Protein AF-A0A3Q4HU74-F1 (afdb_monomer_lite)

pLDDT: mean 74.74, std 16.85, range [32.56, 94.31]

Sequence (119 aa):
MSLDALGALCDTLPKDAPKPEPPKVRPQDIVSEGKVKSEKGVRVGEREDTLPPDYRFKEEDLKKLPPPKPEPKMDADDALDILSGDFSTASTAPAVQAPVCSSAAPVQVSSVLISDTTV

Radius of gyration: 38.35 Å; chains: 1; bounding box: 92×64×66 Å

Structure (mmCIF, N/CA/C/O backbone):
data_AF-A0A3Q4HU74-F1
#
_entry.id   AF-A0A3Q4HU74-F1
#
loop_
_atom_site.group_PDB
_atom_site.id
_atom_site.type_symbol
_atom_site.label_atom_id
_atom_site.label_alt_id
_atom_site.label_comp_id
_atom_site.label_asym_id
_atom_site.label_entity_id
_atom_site.label_seq_id
_atom_site.pdbx_PDB_ins_code
_atom_site.Cartn_x
_atom_site.Cartn_y
_atom_site.Cartn_z
_atom_site.occupancy
_atom_site.B_iso_or_equiv
_atom_site.auth_seq_id
_atom_site.auth_comp_id
_atom_site.auth_asym_id
_atom_site.auth_atom_id
_atom_site.pdbx_PDB_model_num
ATOM 1 N N . MET A 1 1 ? 59.828 -7.359 -13.124 1.00 57.97 1 MET A N 1
ATOM 2 C CA . MET A 1 1 ? 58.943 -7.535 -14.294 1.00 57.97 1 MET A CA 1
ATOM 3 C C . MET A 1 1 ? 59.261 -6.422 -15.278 1.00 57.97 1 MET A C 1
ATOM 5 O O . MET A 1 1 ? 59.154 -5.265 -14.892 1.00 57.97 1 MET A O 1
ATOM 9 N N . SER A 1 2 ? 59.772 -6.741 -16.467 1.00 69.62 2 SER A N 1
ATOM 10 C CA . SER A 1 2 ? 60.170 -5.744 -17.470 1.00 69.62 2 SER A CA 1
ATOM 11 C C . SER A 1 2 ? 58.938 -5.195 -18.198 1.00 69.62 2 SER A C 1
ATOM 13 O O . SER A 1 2 ? 58.164 -5.957 -18.768 1.00 69.62 2 SER A O 1
ATOM 15 N N . LEU A 1 3 ? 58.753 -3.871 -18.182 1.00 78.75 3 LEU A N 1
ATOM 16 C CA . LEU A 1 3 ? 57.650 -3.189 -18.884 1.00 78.75 3 LEU A CA 1
ATOM 17 C C . LEU A 1 3 ? 57.767 -3.296 -20.415 1.00 78.75 3 LEU A C 1
ATOM 19 O O . LEU A 1 3 ? 56.770 -3.203 -21.121 1.00 78.75 3 LEU A O 1
ATOM 23 N N . ASP A 1 4 ? 58.977 -3.556 -20.904 1.00 82.94 4 ASP A N 1
ATOM 24 C CA . ASP A 1 4 ? 59.301 -3.740 -22.320 1.00 82.94 4 ASP A CA 1
ATOM 25 C C . ASP A 1 4 ? 58.601 -4.965 -22.939 1.00 82.94 4 ASP A C 1
ATOM 27 O O . ASP A 1 4 ? 58.059 -4.903 -24.038 1.00 82.94 4 ASP A O 1
ATOM 31 N N . ALA A 1 5 ? 58.483 -6.060 -22.177 1.00 89.00 5 ALA A N 1
ATOM 32 C CA . ALA A 1 5 ? 57.759 -7.252 -22.621 1.00 89.00 5 ALA A CA 1
ATOM 33 C C . ALA A 1 5 ? 56.254 -6.985 -22.808 1.00 89.00 5 ALA A C 1
ATOM 35 O O . ALA A 1 5 ? 55.611 -7.600 -23.657 1.00 89.00 5 ALA A O 1
ATOM 36 N N . LEU A 1 6 ? 55.694 -6.054 -22.027 1.00 90.38 6 LEU A N 1
ATOM 37 C CA . LEU A 1 6 ? 54.295 -5.649 -22.142 1.00 90.38 6 LEU A CA 1
ATOM 38 C C . LEU A 1 6 ? 54.076 -4.749 -23.370 1.00 90.38 6 LEU A C 1
ATOM 40 O O . LEU A 1 6 ? 53.060 -4.881 -24.047 1.00 90.38 6 LEU A O 1
ATOM 44 N N . GLY A 1 7 ? 55.051 -3.888 -23.687 1.00 89.69 7 GLY A N 1
ATOM 45 C CA . GLY A 1 7 ? 55.058 -3.065 -24.901 1.00 89.69 7 GLY A CA 1
ATOM 46 C C . GLY A 1 7 ? 55.089 -3.906 -26.177 1.00 89.69 7 GLY A C 1
ATOM 47 O O . GLY A 1 7 ? 54.228 -3.739 -27.037 1.00 89.69 7 GLY A O 1
ATOM 48 N N . ALA A 1 8 ? 55.987 -4.895 -26.238 1.00 90.75 8 ALA A N 1
ATOM 49 C CA . ALA A 1 8 ? 56.072 -5.823 -27.366 1.00 90.75 8 ALA A CA 1
ATOM 50 C C . ALA A 1 8 ? 54.760 -6.593 -27.607 1.00 90.75 8 ALA A C 1
ATOM 52 O O . ALA A 1 8 ? 54.407 -6.865 -28.751 1.00 90.75 8 ALA A O 1
ATOM 53 N N . LEU A 1 9 ? 54.009 -6.917 -26.546 1.00 90.88 9 LEU A N 1
ATOM 54 C CA . LEU A 1 9 ? 52.688 -7.536 -26.675 1.00 90.88 9 LEU A CA 1
ATOM 55 C C . LEU A 1 9 ? 51.639 -6.543 -27.199 1.00 90.88 9 LEU A C 1
ATOM 57 O O . LEU A 1 9 ? 50.858 -6.903 -28.079 1.00 90.88 9 LEU A O 1
ATOM 61 N N . CYS A 1 10 ? 51.635 -5.296 -26.719 1.00 89.62 10 CYS A N 1
ATOM 62 C CA . CYS A 1 10 ? 50.744 -4.252 -27.237 1.00 89.62 10 CYS A CA 1
ATOM 63 C C . CYS A 1 10 ? 50.941 -4.005 -28.739 1.00 89.62 10 CYS A C 1
ATOM 65 O O . CYS A 1 10 ? 49.954 -3.867 -29.458 1.00 89.62 10 CYS A O 1
ATOM 67 N N . ASP A 1 11 ? 52.181 -4.021 -29.228 1.00 87.88 11 ASP A N 1
ATOM 68 C CA . ASP A 1 11 ? 52.490 -3.792 -30.647 1.00 87.88 11 ASP A CA 1
ATOM 69 C C . ASP A 1 11 ? 52.046 -4.945 -31.568 1.00 87.88 11 ASP A C 1
ATOM 71 O O . ASP A 1 11 ? 51.909 -4.755 -32.779 1.00 87.88 11 ASP A O 1
ATOM 75 N N . THR A 1 12 ? 51.785 -6.136 -31.011 1.00 90.62 12 THR A N 1
ATOM 76 C CA . THR A 1 12 ? 51.184 -7.262 -31.755 1.00 90.62 12 THR A CA 1
ATOM 77 C C . THR A 1 12 ? 49.665 -7.161 -31.891 1.00 90.62 12 THR A C 1
ATOM 79 O O . THR A 1 12 ? 49.073 -7.907 -32.676 1.00 90.62 12 THR A O 1
ATOM 82 N N . LEU A 1 13 ? 49.017 -6.248 -31.159 1.00 89.56 13 LEU A N 1
ATOM 83 C CA . LEU A 1 13 ? 47.588 -6.007 -31.312 1.00 89.56 13 LEU A CA 1
ATOM 84 C C . LEU A 1 13 ? 47.320 -5.231 -32.614 1.00 89.56 13 LEU A C 1
ATOM 86 O O . LEU A 1 13 ? 48.100 -4.355 -32.996 1.00 89.56 13 LEU A O 1
ATOM 90 N N . PRO A 1 14 ? 46.205 -5.510 -33.312 1.00 83.06 14 PRO A N 1
ATOM 91 C CA . PRO A 1 14 ? 45.782 -4.694 -34.441 1.00 83.06 14 PRO A CA 1
ATOM 92 C C . PRO A 1 14 ? 45.668 -3.226 -34.020 1.00 83.06 14 PRO A C 1
ATOM 94 O O . PRO A 1 14 ? 45.088 -2.923 -32.977 1.00 83.06 14 PRO A O 1
ATOM 97 N N . LYS A 1 15 ? 46.193 -2.312 -34.846 1.00 79.69 15 LYS A N 1
ATOM 98 C CA . LYS A 1 15 ? 45.972 -0.873 -34.654 1.00 79.69 15 LYS A CA 1
ATOM 99 C C . LYS A 1 15 ? 44.474 -0.621 -34.590 1.00 79.69 15 LYS A C 1
ATOM 101 O O . LYS A 1 15 ? 43.745 -1.129 -35.443 1.00 79.69 15 LYS A O 1
ATOM 106 N N . ASP A 1 16 ? 44.048 0.161 -33.602 1.00 74.44 16 ASP A N 1
ATOM 107 C CA . ASP A 1 16 ? 42.655 0.572 -33.462 1.00 74.44 16 ASP A CA 1
ATOM 108 C C . ASP A 1 16 ? 42.262 1.350 -34.722 1.00 74.44 16 ASP A C 1
ATOM 110 O O . ASP A 1 16 ? 42.640 2.507 -34.925 1.00 74.44 16 ASP A O 1
ATOM 114 N N . ALA A 1 17 ? 41.614 0.655 -35.656 1.00 75.12 17 ALA A N 1
ATOM 115 C CA . ALA A 1 17 ? 41.075 1.279 -36.844 1.00 75.12 17 ALA A CA 1
ATOM 116 C C . ALA A 1 17 ? 39.944 2.200 -36.380 1.00 75.12 17 ALA A C 1
ATOM 118 O O . ALA A 1 17 ? 39.173 1.795 -35.506 1.00 75.12 17 ALA A O 1
ATOM 119 N N . PRO A 1 18 ? 39.808 3.413 -36.945 1.00 73.31 18 PRO A N 1
ATOM 120 C CA . PRO A 1 18 ? 38.728 4.310 -36.570 1.00 73.31 18 PRO A CA 1
ATOM 121 C C . PRO A 1 18 ? 37.410 3.556 -36.709 1.00 73.31 18 PRO A C 1
ATOM 123 O O . PRO A 1 18 ? 37.029 3.130 -37.804 1.00 73.31 18 PRO A O 1
ATOM 126 N N . LYS A 1 19 ? 36.765 3.322 -35.563 1.00 70.44 19 LYS A N 1
ATOM 127 C CA . LYS A 1 19 ? 35.510 2.587 -35.492 1.00 70.44 19 LYS A CA 1
ATOM 128 C C . LYS A 1 19 ? 34.539 3.264 -36.462 1.00 70.44 19 LYS A C 1
ATOM 130 O O . LYS A 1 19 ? 34.421 4.490 -36.387 1.00 70.44 19 LYS A O 1
ATOM 135 N N . PRO A 1 20 ? 33.889 2.518 -37.380 1.00 74.44 20 PRO A N 1
ATOM 136 C CA . PRO A 1 20 ? 32.916 3.100 -38.292 1.00 74.44 20 PRO A CA 1
ATOM 137 C C . PRO A 1 20 ? 31.962 3.970 -37.485 1.00 74.44 20 PRO A C 1
ATOM 139 O O . PRO A 1 20 ? 31.477 3.508 -36.445 1.00 74.44 20 PRO A O 1
ATOM 142 N N . GLU A 1 21 ? 31.766 5.225 -37.911 1.00 71.69 21 GLU A N 1
ATOM 143 C CA . GLU A 1 21 ? 30.857 6.127 -37.207 1.00 71.69 21 GLU A CA 1
ATOM 144 C C . GLU A 1 21 ? 29.550 5.366 -36.967 1.00 71.69 21 GLU A C 1
ATOM 146 O O . GLU A 1 21 ? 29.005 4.794 -37.922 1.00 71.69 21 GLU A O 1
ATOM 151 N N . PRO A 1 22 ? 29.069 5.296 -35.712 1.00 72.31 22 PRO A N 1
ATOM 152 C CA . PRO A 1 22 ? 27.811 4.634 -35.438 1.00 72.31 22 PRO A CA 1
ATOM 153 C C . PRO A 1 22 ? 26.759 5.234 -36.378 1.00 72.31 22 PRO A C 1
ATOM 155 O O . PRO A 1 22 ? 26.730 6.462 -36.541 1.00 72.31 22 PRO A O 1
ATOM 158 N N . PRO A 1 23 ? 25.937 4.399 -37.041 1.00 73.44 23 PRO A N 1
ATOM 159 C CA . PRO A 1 23 ? 24.917 4.890 -37.951 1.00 73.44 23 PRO A CA 1
ATOM 160 C C . PRO A 1 23 ? 24.128 6.000 -37.265 1.00 73.44 23 PRO A C 1
ATOM 162 O O . PRO A 1 23 ? 23.693 5.823 -36.124 1.00 73.44 23 PRO A O 1
ATOM 165 N N . LYS A 1 24 ? 23.978 7.156 -37.929 1.00 74.75 24 LYS A N 1
ATOM 166 C CA . LYS A 1 24 ? 23.165 8.250 -37.386 1.00 74.75 24 LYS A CA 1
ATOM 167 C C . LYS A 1 24 ? 21.785 7.671 -37.075 1.00 74.75 24 LYS A C 1
ATOM 169 O O . LYS A 1 24 ? 21.076 7.248 -37.988 1.00 74.75 24 LYS A O 1
ATOM 174 N N . VAL A 1 25 ? 21.437 7.633 -35.787 1.00 70.19 25 VAL A N 1
ATOM 175 C CA . VAL A 1 25 ? 20.127 7.174 -35.324 1.00 70.19 25 VAL A CA 1
ATOM 176 C C . VAL A 1 25 ? 19.093 8.035 -36.032 1.00 70.19 25 VAL A C 1
ATOM 178 O O . VAL A 1 25 ? 19.153 9.267 -35.963 1.00 70.19 25 VAL A O 1
ATOM 181 N N . ARG A 1 26 ? 18.187 7.412 -36.786 1.00 75.19 26 ARG A N 1
ATOM 182 C CA . ARG A 1 26 ? 17.166 8.181 -37.491 1.00 75.19 26 ARG A CA 1
ATOM 183 C C . ARG A 1 26 ? 16.238 8.754 -36.422 1.00 75.19 26 ARG A C 1
ATOM 185 O O . ARG A 1 26 ? 15.817 8.003 -35.546 1.00 75.19 26 ARG A O 1
ATOM 192 N N . PRO A 1 27 ? 15.838 10.033 -36.504 1.00 67.62 27 PRO A N 1
ATOM 193 C CA . PRO A 1 27 ? 14.879 10.610 -35.557 1.00 67.62 27 PRO A CA 1
ATOM 194 C C . PRO A 1 27 ? 13.552 9.833 -35.466 1.00 67.62 27 PRO A C 1
ATOM 196 O O . PRO A 1 27 ? 12.832 9.948 -34.487 1.00 67.62 27 PRO A O 1
ATOM 199 N N . GLN A 1 28 ? 13.255 9.027 -36.488 1.00 66.31 28 GLN A N 1
ATOM 200 C CA . GLN A 1 28 ? 12.114 8.115 -36.591 1.00 66.31 28 GLN A CA 1
ATOM 201 C C . GLN A 1 28 ? 12.162 6.963 -35.574 1.00 66.31 28 GLN A C 1
ATOM 203 O O . GLN A 1 28 ? 11.118 6.493 -35.136 1.00 66.31 28 GLN A O 1
ATOM 208 N N . ASP A 1 29 ? 13.368 6.506 -35.226 1.00 68.94 29 ASP A N 1
ATOM 209 C CA . ASP A 1 29 ? 13.603 5.366 -34.332 1.00 68.94 29 ASP A CA 1
ATOM 210 C C . ASP A 1 29 ? 13.644 5.814 -32.853 1.00 68.94 29 ASP A C 1
ATOM 212 O O . ASP A 1 29 ? 13.716 4.991 -31.943 1.00 68.94 29 ASP A O 1
ATOM 216 N N . ILE A 1 30 ? 13.578 7.129 -32.601 1.00 72.31 30 ILE A N 1
ATOM 217 C CA . ILE A 1 30 ? 13.546 7.729 -31.265 1.00 72.31 30 ILE A CA 1
ATOM 218 C C . ILE A 1 30 ? 12.081 7.880 -30.843 1.00 72.31 30 ILE A C 1
ATOM 220 O O . ILE A 1 30 ? 11.431 8.896 -31.101 1.00 72.31 30 ILE A O 1
ATOM 224 N N . VAL A 1 31 ? 11.545 6.855 -30.182 1.00 73.81 31 VAL A N 1
ATOM 225 C CA . VAL A 1 31 ? 10.219 6.920 -29.559 1.00 73.81 31 VAL A CA 1
ATOM 226 C C . VAL A 1 31 ? 10.347 7.659 -28.229 1.00 73.81 31 VAL A C 1
ATOM 228 O O . VAL A 1 31 ? 11.064 7.230 -27.329 1.00 73.81 31 VAL A O 1
ATOM 231 N N . SER A 1 32 ? 9.666 8.798 -28.097 1.00 70.44 32 SER A N 1
ATOM 232 C CA . SER A 1 32 ? 9.593 9.516 -26.822 1.00 70.44 32 SER A CA 1
ATOM 233 C C . SER A 1 32 ? 8.514 8.896 -25.937 1.00 70.44 32 SER A C 1
ATOM 235 O O . SER A 1 32 ? 7.319 9.157 -26.087 1.00 70.44 32 SER A O 1
ATOM 237 N N . GLU A 1 33 ? 8.936 8.066 -24.990 1.00 72.69 33 GLU A N 1
ATOM 238 C CA . GLU A 1 33 ? 8.065 7.580 -23.926 1.00 72.69 33 GLU A CA 1
ATOM 239 C C . GLU A 1 33 ? 7.852 8.707 -22.908 1.00 72.69 33 GLU A C 1
ATOM 241 O O . GLU A 1 33 ? 8.733 9.036 -22.120 1.00 72.69 33 GLU A O 1
ATOM 246 N N . GLY A 1 34 ? 6.704 9.386 -22.981 1.00 64.81 34 GLY A N 1
ATOM 247 C CA . GLY A 1 34 ? 6.474 10.548 -22.114 1.00 64.81 34 GLY A CA 1
ATOM 248 C C . GLY A 1 34 ? 5.108 11.220 -22.201 1.00 64.81 34 GLY A C 1
ATOM 249 O O . GLY A 1 34 ? 4.977 12.376 -21.810 1.00 64.81 34 GLY A O 1
ATOM 250 N N . LYS A 1 35 ? 4.076 10.548 -22.725 1.00 66.38 35 LYS A N 1
ATOM 251 C CA . LYS A 1 35 ? 2.732 11.147 -22.858 1.00 66.38 35 LYS A CA 1
ATOM 252 C C . LYS A 1 35 ? 1.615 10.385 -22.157 1.00 66.38 35 LYS A C 1
ATOM 254 O O . LYS A 1 35 ? 0.447 10.641 -22.436 1.00 66.38 35 LYS A O 1
ATOM 259 N N . VAL A 1 36 ? 1.938 9.492 -21.227 1.00 72.44 36 VAL A N 1
ATOM 260 C CA . VAL A 1 36 ? 0.904 8.883 -20.386 1.00 72.44 36 VAL A CA 1
ATOM 261 C C . VAL A 1 36 ? 0.730 9.756 -19.153 1.00 72.44 36 VAL A C 1
ATOM 263 O O . VAL A 1 36 ? 1.609 9.840 -18.299 1.00 72.44 36 VAL A O 1
ATOM 266 N N . LYS A 1 37 ? -0.394 10.468 -19.091 1.00 81.31 37 LYS A N 1
ATOM 267 C CA . LYS A 1 37 ? -0.770 11.242 -17.909 1.00 81.31 37 LYS A CA 1
ATOM 268 C C . LYS A 1 37 ? -1.323 10.272 -16.870 1.00 81.31 37 LYS A C 1
ATOM 270 O O . LYS A 1 37 ? -2.263 9.540 -17.162 1.00 81.31 37 LYS A O 1
ATOM 275 N N . SER A 1 38 ? -0.747 10.265 -15.673 1.00 81.38 38 SER A N 1
ATOM 276 C CA . SER A 1 38 ? -1.329 9.553 -14.537 1.00 81.38 38 SER A CA 1
ATOM 277 C C . SER A 1 38 ? -2.617 10.252 -14.110 1.00 81.38 38 SER A C 1
ATOM 279 O O . SER A 1 38 ? -2.597 11.446 -13.807 1.00 81.38 38 SER A O 1
ATOM 281 N N . GLU A 1 39 ? -3.715 9.512 -14.046 1.00 87.19 39 GLU A N 1
ATOM 282 C CA . GLU A 1 39 ? -4.995 10.013 -13.558 1.00 87.19 39 GLU A CA 1
ATOM 283 C C . GLU A 1 39 ? -5.351 9.319 -12.242 1.00 87.19 39 GLU A C 1
ATOM 285 O O . GLU A 1 39 ? -5.236 8.099 -12.108 1.00 87.19 39 GLU A O 1
ATOM 290 N N . LYS A 1 40 ? -5.777 10.099 -11.243 1.00 89.25 40 LYS A N 1
ATOM 291 C CA . LYS A 1 40 ? -6.296 9.542 -9.993 1.00 89.25 40 LYS A CA 1
ATOM 292 C C . LYS A 1 40 ? -7.756 9.148 -10.210 1.00 89.25 40 LYS A C 1
ATOM 294 O O . LYS A 1 40 ? -8.619 10.014 -10.298 1.00 89.25 40 LYS A O 1
ATOM 299 N N . GLY A 1 41 ? -8.024 7.846 -10.245 1.00 88.44 41 GLY A N 1
ATOM 300 C CA . GLY A 1 41 ? -9.390 7.324 -10.278 1.00 88.44 41 GLY A CA 1
ATOM 301 C C . GLY A 1 41 ? -10.161 7.593 -8.979 1.00 88.44 41 GLY A C 1
ATOM 302 O O . GLY A 1 41 ? -9.577 7.673 -7.892 1.00 88.44 41 GLY A O 1
ATOM 303 N N . VAL A 1 42 ? -11.488 7.704 -9.093 1.00 93.38 42 VAL A N 1
ATOM 304 C CA . VAL A 1 42 ? -12.402 7.816 -7.948 1.00 93.38 42 VAL A CA 1
ATOM 305 C C . VAL A 1 42 ? -12.518 6.457 -7.258 1.00 93.38 42 VAL A C 1
ATOM 307 O O . VAL A 1 42 ? -12.943 5.478 -7.868 1.00 93.38 42 VAL A O 1
ATOM 310 N N . ARG A 1 43 ? -12.160 6.398 -5.972 1.00 91.94 43 ARG A N 1
ATOM 311 C CA . ARG A 1 43 ? -12.321 5.206 -5.132 1.00 91.94 43 ARG A CA 1
ATOM 312 C C . ARG A 1 43 ? -13.669 5.258 -4.414 1.00 91.94 43 ARG A C 1
ATOM 314 O O . ARG A 1 43 ? -13.859 6.027 -3.476 1.00 91.94 43 ARG A O 1
ATOM 321 N N . VAL A 1 44 ? -14.625 4.461 -4.886 1.00 93.62 44 VAL A N 1
ATOM 322 C CA . VAL A 1 44 ? -15.938 4.312 -4.240 1.00 93.62 44 VAL A CA 1
ATOM 323 C C . VAL A 1 44 ? -15.783 3.426 -3.003 1.00 93.62 44 VAL A C 1
ATOM 325 O O . VAL A 1 44 ? -15.079 2.424 -3.059 1.00 93.62 44 VAL A O 1
ATOM 328 N N . GLY A 1 45 ? -16.426 3.786 -1.891 1.00 93.81 45 GLY A N 1
ATOM 329 C CA . GLY A 1 45 ? -16.369 2.998 -0.653 1.00 93.81 45 GLY A CA 1
ATOM 330 C C . GLY A 1 45 ? -15.257 3.379 0.321 1.00 93.81 45 GLY A C 1
ATOM 331 O O . GLY A 1 45 ? -15.279 2.904 1.444 1.00 93.81 45 GLY A O 1
ATOM 332 N N . GLU A 1 46 ? -14.318 4.251 -0.063 1.00 93.50 46 GLU A N 1
ATOM 333 C CA . GLU A 1 46 ? -13.180 4.625 0.798 1.00 93.50 46 GLU A CA 1
ATOM 334 C C . GLU A 1 46 ? -13.600 5.413 2.051 1.00 93.50 46 GLU A C 1
ATOM 336 O O . GLU A 1 46 ? -12.918 5.374 3.067 1.00 93.50 46 GLU A O 1
ATOM 341 N N . ARG A 1 47 ? -14.719 6.143 1.993 1.00 92.75 47 ARG A N 1
ATOM 342 C CA . ARG A 1 47 ? -15.182 6.983 3.106 1.00 92.75 47 ARG A CA 1
ATOM 343 C C . ARG A 1 47 ? -16.095 6.200 4.047 1.00 92.75 47 ARG A C 1
ATOM 345 O O . ARG A 1 47 ? -16.987 5.496 3.573 1.00 92.75 47 ARG A O 1
ATOM 352 N N . GLU A 1 48 ? -15.963 6.440 5.350 1.00 88.81 48 GLU A N 1
ATOM 353 C CA . GLU A 1 48 ? -16.765 5.814 6.418 1.00 88.81 48 GLU A CA 1
ATOM 354 C C . GLU A 1 48 ? -18.280 5.998 6.255 1.00 88.81 48 GLU A C 1
ATOM 356 O O . GLU A 1 48 ? -19.074 5.144 6.641 1.00 88.81 48 GLU A O 1
ATOM 361 N N . ASP A 1 49 ? -18.727 7.095 5.645 1.00 90.69 49 ASP A N 1
ATOM 362 C CA . ASP A 1 49 ? -20.149 7.327 5.388 1.00 90.69 49 ASP A CA 1
ATOM 363 C C . ASP A 1 49 ? -20.706 6.483 4.229 1.00 90.69 49 ASP A C 1
ATOM 365 O O . ASP A 1 49 ? -21.927 6.390 4.081 1.00 90.69 49 ASP A O 1
ATOM 369 N N . THR A 1 50 ? -19.839 5.832 3.446 1.00 94.31 50 THR A N 1
ATOM 370 C CA . THR A 1 50 ? -20.248 4.845 2.433 1.00 94.31 50 THR A CA 1
ATOM 371 C C . THR A 1 50 ? -20.675 3.524 3.073 1.00 94.31 50 THR A C 1
ATOM 373 O O . THR A 1 50 ? -21.376 2.736 2.438 1.00 94.31 50 THR A O 1
ATOM 376 N N . LEU A 1 51 ? -20.296 3.283 4.333 1.00 93.19 51 LEU A N 1
ATOM 377 C CA . LEU A 1 51 ? -20.789 2.139 5.087 1.00 93.19 51 LEU A CA 1
ATOM 378 C C . LEU A 1 51 ? -22.255 2.358 5.500 1.00 93.19 51 LEU A C 1
ATOM 380 O O . LEU A 1 51 ? -22.642 3.485 5.859 1.00 93.19 51 LEU A O 1
ATOM 384 N N . PRO A 1 52 ? -23.076 1.289 5.498 1.00 94.00 52 PRO A N 1
ATOM 385 C CA . PRO A 1 52 ? -24.422 1.334 6.052 1.00 94.00 52 PRO A CA 1
ATOM 386 C C . PRO A 1 52 ? -24.414 1.872 7.494 1.00 94.00 52 PRO A C 1
ATOM 388 O O . PRO A 1 52 ? -23.481 1.563 8.236 1.00 94.00 52 PRO A O 1
ATOM 391 N N . PRO A 1 53 ? -25.433 2.646 7.921 1.00 90.81 53 PRO A N 1
ATOM 392 C CA . PRO A 1 53 ? -25.429 3.354 9.207 1.00 90.81 53 PRO A CA 1
ATOM 393 C C . PRO A 1 53 ? -25.109 2.489 10.433 1.00 90.81 53 PRO A C 1
ATOM 395 O O . PRO A 1 53 ? -24.420 2.965 11.337 1.00 90.81 53 PRO A O 1
ATOM 398 N N . ASP A 1 54 ? -25.570 1.237 10.424 1.00 91.00 54 ASP A N 1
ATOM 399 C CA . ASP A 1 54 ? -25.395 0.262 11.509 1.00 91.00 54 ASP A CA 1
ATOM 400 C C . ASP A 1 54 ? -23.975 -0.323 11.576 1.00 91.00 54 ASP A C 1
ATOM 402 O O . ASP A 1 54 ? -23.569 -0.840 12.610 1.00 91.00 54 ASP A O 1
ATOM 406 N N . TYR A 1 55 ? -23.207 -0.219 10.487 1.00 88.81 55 TYR A N 1
ATOM 407 C CA . TYR A 1 55 ? -21.825 -0.703 10.374 1.00 88.81 55 TYR A CA 1
ATOM 408 C C . TYR A 1 55 ? -20.799 0.432 10.415 1.00 88.81 55 TYR A C 1
ATOM 410 O O . TYR A 1 55 ? -19.598 0.188 10.320 1.00 88.81 55 TYR A O 1
ATOM 418 N N . ARG A 1 56 ? -21.252 1.683 10.546 1.00 92.12 56 ARG A N 1
ATOM 419 C CA . ARG A 1 56 ? -20.351 2.819 10.739 1.00 92.12 56 ARG A CA 1
ATOM 420 C C . ARG A 1 56 ? -19.713 2.725 12.111 1.00 92.12 56 ARG A C 1
ATOM 422 O O . ARG A 1 56 ? -20.412 2.569 13.112 1.00 92.12 56 ARG A O 1
ATOM 429 N N . PHE A 1 57 ? -18.402 2.905 12.151 1.00 87.50 57 PHE A N 1
ATOM 430 C CA . PHE A 1 57 ? -17.643 2.929 13.388 1.00 87.50 57 PHE A CA 1
ATOM 431 C C . PHE A 1 57 ? -18.176 3.994 14.368 1.00 87.50 57 PHE A C 1
ATOM 433 O O . PHE A 1 57 ? -18.360 5.160 14.007 1.00 87.50 57 PHE A O 1
ATOM 440 N N . LYS A 1 58 ? -18.432 3.585 15.618 1.00 87.31 58 LYS A N 1
ATOM 441 C CA . LYS A 1 58 ? -18.888 4.451 16.714 1.00 87.31 58 LYS A CA 1
ATOM 442 C C . LYS A 1 58 ? -17.788 4.544 17.765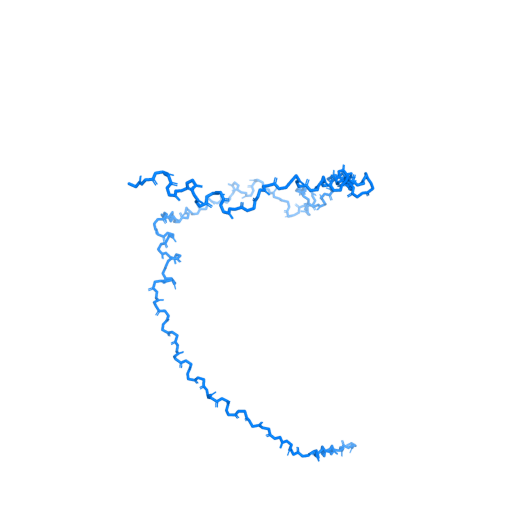 1.00 87.31 58 LYS A C 1
ATOM 444 O O . LYS A 1 58 ? -17.517 3.582 18.480 1.00 87.31 58 LYS A O 1
ATOM 449 N N . GLU A 1 59 ? -17.179 5.717 17.918 1.00 82.00 59 GLU A N 1
ATOM 450 C CA . GLU A 1 59 ? -16.168 5.948 18.966 1.00 82.00 59 GLU A CA 1
ATOM 451 C C . GLU A 1 59 ? -16.707 5.697 20.384 1.00 82.00 59 GLU A C 1
ATOM 453 O O . GLU A 1 59 ? -15.962 5.368 21.307 1.00 82.00 59 GLU A O 1
ATOM 458 N N . GLU A 1 60 ? -18.015 5.871 20.557 1.00 82.38 60 GLU A N 1
ATOM 459 C CA . GLU A 1 60 ? -18.756 5.610 21.788 1.00 82.38 60 GLU A CA 1
ATOM 460 C C . GLU A 1 60 ? -18.620 4.153 22.240 1.00 82.38 60 GLU A C 1
ATOM 462 O O . GLU A 1 60 ? -18.517 3.882 23.436 1.00 82.38 60 GLU A O 1
ATOM 467 N N . ASP A 1 61 ? -18.607 3.221 21.285 1.00 78.88 61 ASP A N 1
ATOM 468 C CA . ASP A 1 61 ? -18.582 1.788 21.556 1.00 78.88 61 ASP A CA 1
ATOM 469 C C . ASP A 1 61 ? -17.163 1.309 21.876 1.00 78.88 61 ASP A C 1
ATOM 471 O O . ASP A 1 61 ? -16.993 0.472 22.761 1.00 78.88 61 ASP A O 1
ATOM 475 N N . LEU A 1 62 ? -16.128 1.927 21.289 1.00 76.00 62 LEU A N 1
ATOM 476 C CA . LEU A 1 62 ? -14.741 1.698 21.717 1.00 76.00 62 LEU A CA 1
ATOM 477 C C . LEU A 1 62 ? -14.488 2.115 23.166 1.00 76.00 62 LEU A C 1
ATOM 479 O O . LEU A 1 62 ? -13.765 1.430 23.879 1.00 76.00 62 LEU A O 1
ATOM 483 N N . LYS A 1 63 ? -15.078 3.227 23.617 1.00 78.94 63 LYS A N 1
ATOM 484 C CA . LYS A 1 63 ? -14.891 3.721 24.994 1.00 78.94 63 LYS A CA 1
ATOM 485 C C . LYS A 1 63 ? -15.594 2.849 26.040 1.00 78.94 63 LYS A C 1
ATOM 487 O O . LYS A 1 63 ? -15.240 2.916 27.214 1.00 78.94 63 LYS A O 1
ATOM 492 N N . LYS A 1 64 ? -16.588 2.053 25.630 1.00 82.00 64 LYS A N 1
ATOM 493 C CA . LYS A 1 64 ? -17.280 1.072 26.487 1.00 82.00 64 LYS A CA 1
ATOM 494 C C . LYS A 1 64 ? -16.546 -0.263 26.550 1.00 82.00 64 LYS A C 1
ATOM 496 O O . LYS A 1 64 ? -16.745 -1.019 27.500 1.00 82.00 64 LYS A O 1
ATOM 501 N N . LEU A 1 65 ? -15.737 -0.569 25.539 1.00 77.75 65 LEU A N 1
ATOM 502 C CA . LEU A 1 65 ? -14.951 -1.789 25.507 1.00 77.75 65 LEU A CA 1
ATOM 503 C C . LEU A 1 65 ? -13.790 -1.670 26.508 1.00 77.75 65 LEU A C 1
ATOM 505 O O . LEU A 1 65 ? -13.091 -0.653 26.529 1.00 77.75 65 LEU A O 1
ATOM 509 N N . PRO A 1 66 ? -13.574 -2.684 27.365 1.00 82.62 66 PRO A N 1
ATOM 510 C CA . PRO A 1 66 ? -12.406 -2.705 28.231 1.00 82.62 66 PRO A CA 1
ATOM 511 C C . PRO A 1 66 ? -11.130 -2.688 27.375 1.00 82.62 66 PRO A C 1
ATOM 513 O O . PRO A 1 66 ? -11.145 -3.216 26.257 1.00 82.62 66 PRO A O 1
ATOM 516 N N . PRO A 1 67 ? -10.017 -2.127 27.887 1.00 80.81 67 PRO A N 1
ATOM 517 C CA . PRO A 1 67 ? -8.742 -2.173 27.190 1.00 80.81 67 PRO A CA 1
ATOM 518 C C . PRO A 1 67 ? -8.422 -3.612 26.765 1.00 80.81 67 PRO A C 1
ATOM 520 O O . PRO A 1 67 ? -8.567 -4.527 27.590 1.00 80.81 67 PRO A O 1
ATOM 523 N N . PRO A 1 68 ? -7.990 -3.838 25.511 1.00 81.12 68 PRO A N 1
ATOM 524 C CA . PRO A 1 68 ? -7.511 -5.143 25.092 1.00 81.12 68 PRO A CA 1
ATOM 525 C C . PRO A 1 68 ? -6.421 -5.617 26.051 1.00 81.12 68 PRO A C 1
ATOM 527 O O . PRO A 1 68 ? -5.609 -4.819 26.532 1.00 81.12 68 PRO A O 1
ATOM 530 N N . LYS A 1 69 ? -6.397 -6.921 26.345 1.00 84.94 69 LYS A N 1
ATOM 531 C CA . LYS A 1 69 ? -5.273 -7.487 27.093 1.00 84.94 69 LYS A CA 1
ATOM 532 C C . LYS A 1 69 ? -3.994 -7.196 26.304 1.00 84.94 69 LYS A C 1
ATOM 534 O O . LYS A 1 69 ? -4.004 -7.413 25.093 1.00 84.94 69 LYS A O 1
ATOM 539 N N . PRO A 1 70 ? -2.925 -6.708 26.955 1.00 83.38 70 PRO A N 1
ATOM 540 C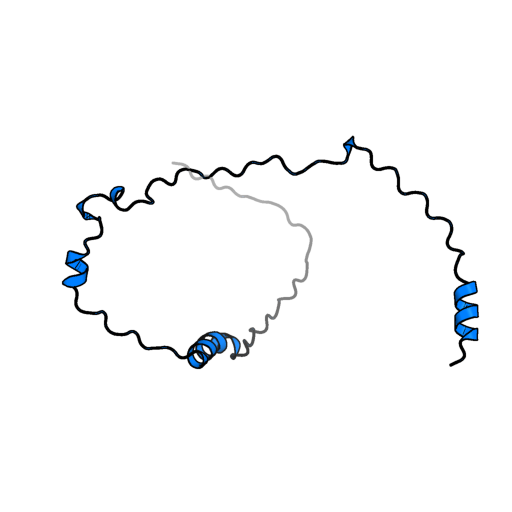 CA . PRO A 1 70 ? -1.667 -6.477 26.270 1.00 83.38 70 PRO A CA 1
ATOM 541 C C . PRO A 1 70 ? -1.204 -7.791 25.648 1.00 83.38 70 PRO A C 1
ATOM 543 O O . PRO A 1 70 ? -1.117 -8.811 26.337 1.00 83.38 70 PRO A O 1
ATOM 546 N N . GLU A 1 71 ? -0.951 -7.763 24.343 1.00 84.38 71 GLU A N 1
ATOM 547 C CA . GLU A 1 71 ? -0.360 -8.900 23.653 1.00 84.38 71 GLU A CA 1
ATOM 548 C C . GLU A 1 71 ? 1.026 -9.186 24.250 1.00 84.38 71 GLU A C 1
ATOM 550 O O . GLU A 1 71 ? 1.727 -8.250 24.672 1.00 84.38 71 GLU A O 1
ATOM 555 N N . PRO A 1 72 ? 1.435 -10.464 24.332 1.00 82.25 72 PRO A N 1
ATOM 556 C CA . PRO A 1 72 ? 2.800 -10.806 24.692 1.00 82.25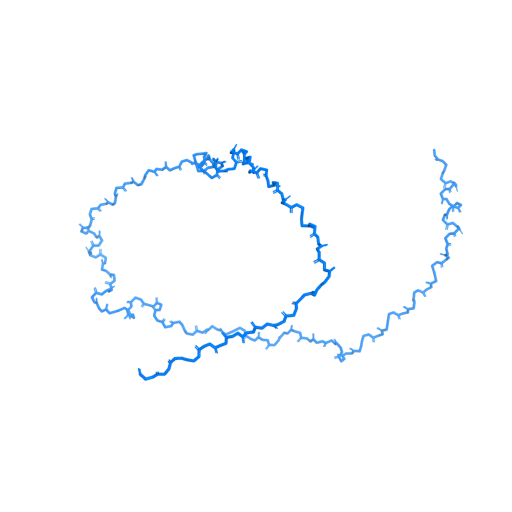 72 PRO A CA 1
ATOM 557 C C . PRO A 1 72 ? 3.754 -10.085 23.741 1.00 82.25 72 PRO A C 1
ATOM 559 O O . PRO A 1 72 ? 3.630 -10.199 22.523 1.00 82.25 72 PRO A O 1
ATOM 562 N N . LYS A 1 73 ? 4.695 -9.317 24.292 1.00 86.12 73 LYS A N 1
ATOM 563 C CA . LYS A 1 73 ? 5.755 -8.728 23.477 1.00 86.12 73 LYS A CA 1
ATOM 564 C C . LYS A 1 73 ? 6.690 -9.863 23.076 1.00 86.12 73 LYS A C 1
ATOM 566 O O . LYS A 1 73 ? 7.269 -10.493 23.954 1.00 86.12 73 LYS A O 1
ATOM 571 N N . MET A 1 74 ? 6.783 -10.124 21.781 1.00 86.44 74 MET A N 1
ATOM 572 C CA . MET A 1 74 ? 7.783 -11.017 21.216 1.00 86.44 74 MET A CA 1
ATOM 573 C C . MET A 1 74 ? 9.083 -10.236 21.048 1.00 86.44 74 MET A C 1
ATOM 575 O O . MET A 1 74 ? 9.050 -9.111 20.539 1.00 86.44 74 MET A O 1
ATOM 579 N N . ASP A 1 75 ? 10.198 -10.797 21.502 1.00 92.62 75 ASP A N 1
ATOM 580 C CA . ASP A 1 75 ? 11.505 -10.205 21.246 1.00 92.62 75 ASP A CA 1
ATOM 581 C C . ASP A 1 75 ? 11.970 -10.492 19.807 1.00 92.62 75 ASP A C 1
ATOM 583 O O . ASP A 1 75 ? 11.499 -11.430 19.156 1.00 92.62 75 ASP A O 1
ATOM 587 N N . ALA A 1 76 ? 12.874 -9.662 19.283 1.00 92.62 76 ALA A N 1
ATOM 588 C CA . ALA A 1 76 ? 13.411 -9.864 17.941 1.00 92.62 76 ALA A CA 1
ATOM 589 C C . ALA A 1 76 ? 14.159 -11.202 17.824 1.00 92.62 76 ALA A C 1
ATOM 591 O O . ALA A 1 76 ? 14.036 -11.862 16.791 1.00 92.62 76 ALA A O 1
ATOM 592 N N . ASP A 1 77 ? 14.873 -11.625 18.872 1.00 92.69 77 ASP A N 1
ATOM 593 C CA . ASP A 1 77 ? 15.598 -12.897 18.870 1.00 92.69 77 ASP A CA 1
ATOM 594 C C . ASP A 1 77 ? 14.628 -14.089 18.849 1.00 92.69 77 ASP A C 1
ATOM 596 O O . ASP A 1 77 ? 14.803 -15.009 18.049 1.00 92.69 77 ASP A O 1
ATOM 600 N N . ASP A 1 78 ? 13.540 -14.024 19.627 1.00 92.19 78 ASP A N 1
ATOM 601 C CA . ASP A 1 78 ? 12.475 -15.037 19.604 1.00 92.19 78 ASP A CA 1
ATOM 602 C C . ASP A 1 78 ? 11.841 -15.148 18.205 1.00 92.19 78 ASP A C 1
ATOM 604 O O . ASP A 1 78 ? 11.522 -16.241 17.734 1.00 92.19 78 ASP A O 1
ATOM 608 N N . ALA A 1 79 ? 11.636 -14.017 17.516 1.00 93.75 79 ALA A N 1
ATOM 609 C CA . ALA A 1 79 ? 11.057 -14.005 16.171 1.00 93.75 79 ALA A CA 1
ATOM 610 C C . ALA A 1 79 ? 11.973 -14.679 15.147 1.00 93.75 79 ALA A C 1
ATOM 612 O O . ALA A 1 79 ? 11.500 -15.423 14.283 1.00 93.75 79 ALA A O 1
ATOM 613 N N . LEU A 1 80 ? 13.279 -14.436 15.254 1.00 94.25 80 LEU A N 1
ATOM 614 C CA . LEU A 1 80 ? 14.274 -15.069 14.398 1.00 94.25 80 LEU A CA 1
ATOM 615 C C . LEU A 1 80 ? 14.380 -16.571 14.673 1.00 94.25 80 LEU A C 1
ATOM 617 O O . LEU A 1 80 ? 14.464 -17.336 13.714 1.00 94.25 80 LEU A O 1
ATOM 621 N N . ASP A 1 81 ? 14.310 -17.003 15.935 1.00 91.69 81 ASP A N 1
ATOM 622 C CA . ASP A 1 81 ? 14.350 -18.424 16.294 1.00 91.69 81 ASP A CA 1
ATOM 623 C C . ASP A 1 81 ? 13.174 -19.193 15.668 1.00 91.69 81 ASP A C 1
ATOM 625 O O . ASP A 1 81 ? 13.404 -20.160 14.937 1.00 91.69 81 ASP A O 1
ATOM 629 N N . ILE A 1 82 ? 11.934 -18.695 15.813 1.00 92.19 82 ILE A N 1
ATOM 630 C CA . ILE A 1 82 ? 10.740 -19.317 15.205 1.00 92.19 82 ILE A CA 1
ATOM 631 C C . ILE A 1 82 ? 10.859 -19.393 13.679 1.00 92.19 82 ILE A C 1
ATOM 633 O O . ILE A 1 82 ? 10.558 -20.430 13.089 1.00 92.19 82 ILE A O 1
ATOM 637 N N . LEU A 1 83 ? 11.312 -18.316 13.029 1.00 92.25 83 LEU A N 1
ATOM 638 C CA . LEU A 1 83 ? 11.496 -18.299 11.575 1.00 92.25 83 LEU A CA 1
ATOM 639 C C . LEU A 1 83 ? 12.648 -19.210 11.117 1.00 92.25 83 LEU A C 1
ATOM 641 O O . LEU A 1 83 ? 12.636 -19.664 9.975 1.00 92.25 83 LEU A O 1
ATOM 645 N N . SER A 1 84 ? 13.637 -19.474 11.978 1.00 92.44 84 SER A N 1
ATOM 646 C CA . SER A 1 84 ? 14.826 -20.282 11.670 1.00 92.44 84 SER A CA 1
ATOM 647 C C . SER A 1 84 ? 14.693 -21.772 12.011 1.00 92.44 84 SER A C 1
ATOM 649 O O . SER A 1 84 ? 15.429 -22.595 11.454 1.00 92.44 84 SER A O 1
ATOM 651 N N . GLY A 1 85 ? 13.752 -22.144 12.884 1.00 86.44 85 GLY A N 1
ATOM 652 C CA . GLY A 1 85 ? 13.541 -23.528 13.319 1.00 86.44 85 GLY A CA 1
ATOM 653 C C . GLY A 1 85 ? 13.272 -24.484 12.154 1.00 86.44 85 GLY A C 1
ATOM 654 O O . GLY A 1 85 ? 13.865 -25.564 12.085 1.00 86.44 85 GLY A O 1
ATOM 655 N N . ASP A 1 86 ? 12.485 -24.039 11.172 1.00 86.06 86 ASP A N 1
ATOM 656 C CA . ASP A 1 86 ? 12.132 -24.832 9.986 1.00 86.06 86 ASP A CA 1
ATOM 657 C C . ASP A 1 86 ? 13.314 -25.043 9.022 1.00 86.06 86 ASP A C 1
ATOM 659 O O . ASP A 1 86 ? 13.325 -26.002 8.249 1.00 86.06 86 ASP A O 1
ATOM 663 N N . PHE A 1 87 ? 14.347 -24.197 9.093 1.00 84.62 87 PHE A N 1
ATOM 664 C CA . PHE A 1 87 ? 15.555 -24.310 8.266 1.00 84.62 87 PHE A CA 1
ATOM 665 C C . PHE A 1 87 ? 16.693 -25.071 8.955 1.00 84.62 87 PHE A C 1
ATOM 667 O O . PHE A 1 87 ? 17.620 -25.529 8.287 1.00 84.62 87 PHE A O 1
ATOM 674 N N . SER A 1 88 ? 16.636 -25.215 10.282 1.00 76.06 88 SER A N 1
ATOM 675 C CA . SER A 1 88 ? 17.694 -25.852 11.079 1.00 76.06 88 SER A CA 1
ATOM 676 C C . SER A 1 88 ? 17.636 -27.381 11.041 1.00 76.06 88 SER A C 1
ATOM 678 O O . SER A 1 88 ? 18.618 -28.058 11.357 1.00 76.06 88 SER A O 1
ATOM 680 N N . THR A 1 89 ? 16.506 -27.952 10.620 1.00 72.56 89 THR A N 1
ATOM 681 C CA . THR A 1 89 ? 16.422 -29.388 10.356 1.00 72.56 89 THR A CA 1
ATOM 682 C C . THR A 1 89 ? 17.031 -29.680 8.988 1.00 72.56 89 THR A C 1
ATOM 684 O O . THR A 1 89 ? 16.516 -29.270 7.950 1.00 72.56 89 THR A O 1
ATOM 687 N N . ALA A 1 90 ? 18.154 -30.403 8.960 1.00 68.81 90 ALA A N 1
ATOM 688 C CA . ALA A 1 90 ? 18.630 -30.997 7.719 1.00 68.81 90 ALA A CA 1
ATOM 689 C C . ALA A 1 90 ? 17.539 -31.953 7.222 1.00 68.81 90 ALA A C 1
ATOM 691 O O . ALA A 1 90 ? 17.387 -33.063 7.739 1.00 68.81 90 ALA A O 1
ATOM 692 N N . SER A 1 91 ? 16.755 -31.507 6.239 1.00 63.59 91 SER A N 1
ATOM 693 C CA . SER A 1 91 ? 15.824 -32.365 5.523 1.00 63.59 91 SER A CA 1
ATOM 694 C C . SER A 1 91 ? 16.658 -33.442 4.839 1.00 63.59 91 SER A C 1
ATOM 696 O O . SER A 1 91 ? 17.267 -33.222 3.792 1.00 63.59 91 SER A O 1
ATOM 698 N N . THR A 1 92 ? 16.750 -34.612 5.474 1.00 64.25 92 THR A N 1
ATOM 699 C CA . THR A 1 92 ? 17.207 -35.810 4.784 1.00 64.25 92 THR A CA 1
ATOM 700 C C . THR A 1 92 ? 16.111 -36.110 3.782 1.00 64.25 92 THR A C 1
ATOM 702 O O . THR A 1 92 ? 15.102 -36.729 4.120 1.00 64.25 92 THR A O 1
ATOM 705 N N . ALA A 1 93 ? 16.278 -35.596 2.563 1.00 62.47 93 ALA A N 1
ATOM 706 C CA . ALA A 1 93 ? 15.447 -35.995 1.449 1.00 62.47 93 ALA A CA 1
ATOM 707 C C . ALA A 1 93 ? 15.444 -37.532 1.438 1.00 62.47 93 ALA A C 1
ATOM 709 O O . ALA A 1 93 ? 16.527 -38.130 1.480 1.00 62.47 93 ALA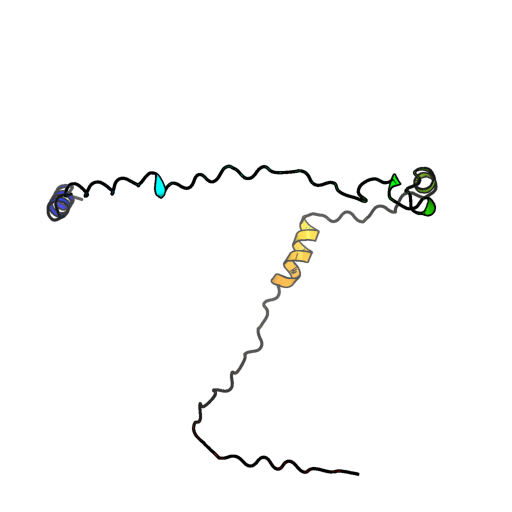 A O 1
ATOM 710 N N . PRO A 1 94 ? 14.275 -38.198 1.435 1.00 62.72 94 PRO A N 1
ATOM 711 C CA . PRO A 1 94 ? 14.259 -39.627 1.194 1.00 62.72 94 PRO A CA 1
ATOM 712 C C . PRO A 1 94 ? 15.008 -39.847 -0.118 1.00 62.72 94 PRO A C 1
ATOM 714 O O . PRO A 1 94 ? 14.726 -39.172 -1.110 1.00 62.72 94 PRO A O 1
ATOM 717 N N . ALA A 1 95 ? 16.013 -40.724 -0.099 1.00 61.78 95 ALA A N 1
ATOM 718 C CA . ALA A 1 95 ? 16.748 -41.073 -1.299 1.00 61.78 95 ALA A CA 1
ATOM 719 C C . ALA A 1 95 ? 15.727 -41.549 -2.336 1.00 61.78 95 ALA A C 1
ATOM 721 O O . ALA A 1 95 ? 15.163 -42.637 -2.215 1.00 61.78 95 ALA A O 1
ATOM 722 N N . VAL A 1 96 ? 15.456 -40.713 -3.339 1.00 57.19 96 VAL A N 1
ATOM 723 C CA . VAL A 1 96 ? 14.673 -41.113 -4.498 1.00 57.19 96 VAL A CA 1
ATOM 724 C C . VAL A 1 96 ? 15.571 -42.074 -5.260 1.00 57.19 96 VAL A C 1
ATOM 726 O O . VAL A 1 96 ? 16.401 -41.667 -6.071 1.00 57.19 96 VAL A O 1
ATOM 729 N N . GLN A 1 97 ? 15.439 -43.368 -4.974 1.00 58.59 97 GLN A N 1
ATOM 730 C CA . GLN A 1 97 ? 15.807 -44.379 -5.949 1.00 58.59 97 GLN A CA 1
ATOM 731 C C . GLN A 1 97 ? 14.847 -44.192 -7.118 1.00 58.59 97 GLN A C 1
ATOM 733 O O . GLN A 1 97 ? 13.734 -44.714 -7.123 1.00 58.59 97 GLN A O 1
ATOM 738 N N . ALA A 1 98 ? 15.259 -43.374 -8.085 1.00 51.38 98 ALA A N 1
ATOM 739 C CA . ALA A 1 98 ? 14.603 -43.332 -9.371 1.00 51.38 98 ALA A CA 1
ATOM 740 C C . ALA A 1 98 ? 14.653 -44.763 -9.928 1.00 51.38 98 ALA A C 1
ATOM 742 O O . ALA A 1 98 ? 15.757 -45.301 -10.078 1.00 51.38 98 ALA A O 1
ATOM 743 N N . PRO A 1 99 ? 13.513 -45.416 -10.219 1.00 54.91 99 PRO A N 1
ATOM 744 C CA . PRO A 1 99 ? 13.567 -46.576 -11.081 1.00 54.91 99 PRO A CA 1
ATOM 745 C C . PRO A 1 99 ? 14.176 -46.077 -12.387 1.00 54.91 99 PRO A C 1
ATOM 747 O O . PRO A 1 99 ? 13.674 -45.136 -13.005 1.00 54.91 99 PRO A O 1
ATOM 750 N N . VAL A 1 100 ? 15.317 -46.652 -12.760 1.00 39.12 100 VAL A N 1
ATOM 751 C CA . VAL A 1 100 ? 15.902 -46.441 -14.078 1.00 39.12 100 VAL A CA 1
ATOM 752 C C . VAL A 1 100 ? 14.822 -46.851 -15.069 1.00 39.12 100 VAL A C 1
ATOM 754 O O . VAL A 1 100 ? 14.534 -48.036 -15.220 1.00 39.12 100 VAL A O 1
ATOM 757 N N . CYS A 1 101 ? 14.182 -45.867 -15.699 1.00 32.56 101 CYS A N 1
ATOM 758 C CA . CYS A 1 101 ? 13.350 -46.092 -16.864 1.00 32.56 101 CYS A CA 1
ATOM 759 C C . CYS A 1 101 ? 14.268 -46.652 -17.948 1.00 32.56 101 CYS A C 1
ATOM 761 O O . CYS A 1 101 ? 14.920 -45.905 -18.680 1.00 32.56 101 CYS A O 1
ATOM 763 N N . SER A 1 102 ? 14.335 -47.976 -18.046 1.00 48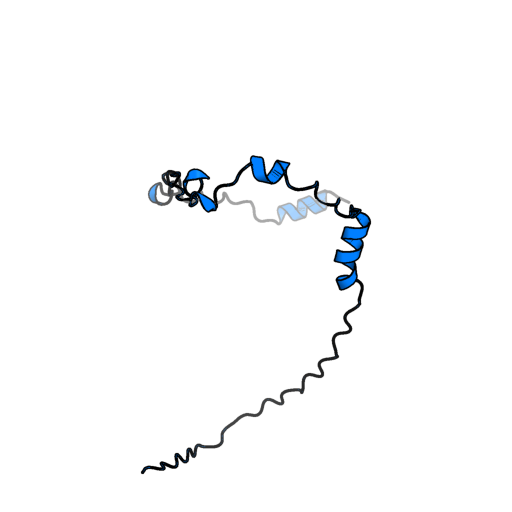.84 102 SER A N 1
ATOM 764 C CA . SER A 1 102 ? 14.696 -48.656 -19.277 1.00 48.84 102 SER A CA 1
ATOM 765 C C . SER A 1 102 ? 13.662 -48.230 -20.315 1.00 48.84 102 SER A C 1
ATOM 767 O O . SER A 1 102 ? 12.555 -48.756 -20.383 1.00 48.84 102 SER A O 1
ATOM 769 N N . SER A 1 103 ? 14.018 -47.191 -21.068 1.00 46.09 103 SER A N 1
ATOM 770 C CA . SER A 1 103 ? 13.301 -46.746 -22.252 1.00 46.09 103 SER A CA 1
ATOM 771 C C . SER A 1 103 ? 13.163 -47.937 -23.195 1.00 46.09 103 SER A C 1
ATOM 773 O O . SER A 1 103 ? 14.133 -48.373 -23.814 1.00 46.09 103 SER A O 1
ATOM 775 N N . ALA A 1 104 ? 11.962 -48.503 -23.243 1.00 48.16 104 ALA A N 1
ATOM 776 C CA . ALA A 1 104 ? 11.563 -49.462 -24.251 1.00 48.16 104 ALA A CA 1
ATOM 777 C C . ALA A 1 104 ? 10.729 -48.734 -25.307 1.00 48.16 104 ALA A C 1
ATOM 779 O O . ALA A 1 104 ? 9.764 -48.043 -24.986 1.00 48.16 104 ALA A O 1
ATOM 780 N N . ALA A 1 105 ? 11.068 -48.952 -26.573 1.00 39.38 105 ALA A N 1
ATOM 781 C CA . ALA A 1 105 ? 10.151 -48.803 -27.695 1.00 39.38 105 ALA A CA 1
ATOM 782 C C . ALA A 1 105 ? 10.538 -49.844 -28.771 1.00 39.38 105 ALA A C 1
ATOM 784 O O . ALA A 1 105 ? 11.725 -50.175 -28.836 1.00 39.38 105 ALA A O 1
ATOM 785 N N . PRO A 1 106 ? 9.621 -50.333 -29.641 1.00 43.56 106 PRO A N 1
ATOM 786 C CA . PRO A 1 106 ? 8.282 -49.793 -29.900 1.00 43.56 106 PRO A CA 1
ATOM 787 C C . PRO A 1 106 ? 7.144 -50.844 -30.104 1.00 43.56 106 PRO A C 1
ATOM 789 O O . PRO A 1 106 ? 7.373 -52.043 -30.201 1.00 43.56 106 PRO A O 1
ATOM 792 N N . VAL A 1 107 ? 5.916 -50.317 -30.233 1.00 43.41 107 VAL A N 1
ATOM 793 C CA . VAL A 1 107 ? 4.694 -50.859 -30.886 1.00 43.41 107 VAL A CA 1
ATOM 794 C C . VAL A 1 107 ? 4.086 -52.176 -30.376 1.00 43.41 107 VAL A C 1
ATOM 796 O O . VAL A 1 107 ? 4.603 -53.247 -30.664 1.00 43.41 107 VAL A O 1
ATOM 799 N N . GLN A 1 108 ? 2.868 -52.113 -29.820 1.00 37.88 108 GLN A N 1
ATOM 800 C CA . GLN A 1 108 ? 1.819 -53.094 -30.139 1.00 37.88 108 GLN A CA 1
ATOM 801 C C . GLN A 1 108 ? 0.435 -52.432 -30.188 1.00 37.88 108 GLN A C 1
ATOM 803 O O . GLN A 1 108 ? 0.131 -51.478 -29.478 1.00 37.88 108 GLN A O 1
ATOM 808 N N . VAL A 1 109 ? -0.337 -52.952 -31.129 1.00 36.38 109 VAL A N 1
ATOM 809 C CA . VAL A 1 109 ? -1.543 -52.452 -31.784 1.00 36.38 109 VAL A CA 1
ATOM 810 C C . VAL A 1 109 ? -2.811 -52.402 -30.925 1.00 36.38 109 VAL A C 1
ATOM 812 O O . VAL A 1 109 ? -3.034 -53.182 -30.006 1.00 36.38 109 VAL A O 1
ATOM 815 N N . SER A 1 110 ? -3.663 -51.470 -31.338 1.00 46.06 110 SER A N 1
ATOM 816 C CA . SER A 1 110 ? -5.068 -51.234 -31.010 1.00 46.06 110 SER A CA 1
ATOM 817 C C . SER A 1 110 ? -5.963 -52.475 -30.889 1.00 46.06 110 SER A C 1
ATOM 819 O O . SER A 1 110 ? -6.038 -53.273 -31.820 1.00 46.06 110 SER A O 1
ATOM 821 N N . SER A 1 111 ? -6.793 -52.506 -29.841 1.00 42.53 111 SER A N 1
ATOM 822 C CA . SER A 1 111 ? -8.192 -52.947 -29.941 1.00 42.53 111 SER A CA 1
ATOM 823 C C . SER A 1 111 ? -9.017 -52.305 -28.822 1.00 42.53 111 SER A C 1
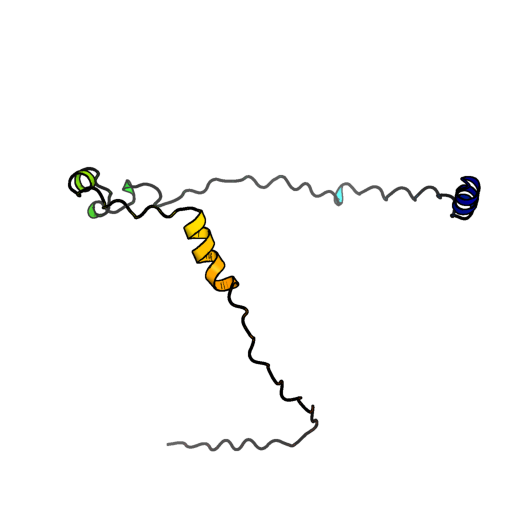ATOM 825 O O . SER A 1 111 ? -9.005 -52.750 -27.677 1.00 42.53 111 SER A O 1
ATOM 827 N N . VAL A 1 112 ? -9.720 -51.226 -29.160 1.00 41.78 112 VAL A N 1
ATOM 828 C CA . VAL A 1 112 ? -10.757 -50.620 -28.322 1.00 41.78 112 VAL A CA 1
ATOM 829 C C . VAL A 1 112 ? -12.041 -51.417 -28.556 1.00 41.78 112 VAL A C 1
ATOM 831 O O . VAL A 1 112 ? -12.636 -51.331 -29.626 1.00 41.78 112 VAL A O 1
ATOM 834 N N . LEU A 1 113 ? -12.454 -52.218 -27.571 1.00 44.56 113 LEU A N 1
ATOM 835 C CA . LEU A 1 113 ? -13.791 -52.809 -27.529 1.00 44.56 113 LEU A CA 1
ATOM 836 C C . LEU A 1 113 ? -14.700 -51.868 -26.736 1.00 44.56 113 LEU A C 1
ATOM 838 O O . LEU A 1 113 ? -14.754 -51.921 -25.510 1.00 44.56 113 LEU A O 1
ATOM 842 N N . ILE A 1 114 ? -15.399 -50.988 -27.451 1.00 44.28 114 ILE A N 1
ATOM 843 C CA . ILE A 1 114 ? -16.564 -50.283 -26.912 1.00 44.28 114 ILE A CA 1
ATOM 844 C C . ILE A 1 114 ? -17.691 -51.314 -26.882 1.00 44.28 114 ILE A C 1
ATOM 846 O O . ILE A 1 114 ? -18.149 -51.762 -27.930 1.00 44.28 114 ILE A O 1
ATOM 850 N N . SER A 1 115 ? -18.095 -51.730 -25.684 1.00 49.72 115 SER A N 1
ATOM 851 C CA . SER A 1 115 ? -19.347 -52.465 -25.500 1.00 49.72 115 SER A CA 1
ATOM 852 C C . SER A 1 115 ? -20.437 -51.446 -25.199 1.00 49.72 115 SER A C 1
ATOM 854 O O . SER A 1 115 ? -20.477 -50.866 -24.116 1.00 49.72 115 SER A O 1
ATOM 856 N N . ASP A 1 116 ? -21.260 -51.195 -26.210 1.00 52.09 116 ASP A N 1
ATOM 857 C CA . ASP A 1 116 ? -22.526 -50.478 -26.129 1.00 52.09 116 ASP A CA 1
ATOM 858 C C . ASP A 1 116 ? -23.511 -51.320 -25.297 1.00 52.09 116 ASP A C 1
ATOM 860 O O . ASP A 1 116 ? -23.724 -52.494 -25.607 1.00 52.09 116 ASP A O 1
ATOM 864 N N . THR A 1 117 ? -24.093 -50.751 -24.240 1.00 56.16 117 THR A N 1
ATOM 865 C CA . THR A 1 117 ? -25.248 -51.346 -23.551 1.00 56.16 117 THR A CA 1
ATOM 866 C C . THR A 1 117 ? -26.336 -50.289 -23.470 1.00 56.16 117 THR A C 1
ATOM 868 O O . THR A 1 117 ? -26.237 -49.319 -22.719 1.00 56.16 117 THR A O 1
ATOM 871 N N . THR A 1 118 ? -27.356 -50.514 -24.290 1.00 54.66 118 THR A N 1
ATOM 872 C CA . THR A 1 118 ? -28.595 -49.749 -24.428 1.00 54.66 118 THR A CA 1
ATOM 873 C C . THR A 1 118 ? -29.755 -50.481 -23.721 1.00 54.66 118 THR A C 1
ATOM 875 O O . THR A 1 118 ? -29.718 -51.706 -23.592 1.00 54.66 118 THR A O 1
ATOM 878 N N . VAL A 1 119 ? -30.801 -49.696 -23.406 1.00 51.97 119 VAL A N 1
ATOM 879 C CA . VAL A 1 119 ? -32.172 -49.971 -22.898 1.00 51.97 119 VAL A CA 1
ATOM 880 C C . VAL A 1 119 ? -32.376 -49.770 -21.401 1.00 51.97 119 VAL A C 1
ATOM 882 O O . VAL A 1 119 ? -31.951 -50.625 -20.598 1.00 51.97 119 VAL A O 1
#

Organism: Neolamprologus brichardi (NCBI:txid32507)

InterPro domains:
  IPR001259 Proteinase inhibitor I27, calpastatin [PF00748] (2-66)
  IPR026998 Calpastatin [PTHR10077] (1-103)

Foldseek 3Di:
DDVVVVVVVVVPDPDPDPDPDDPDDPVVNDDDPDPDDDDDDDDQPPDLVSDDPVPRDDPVVVVVDDPPDDDPDDDPVNVVCVVCVVVPDPPPPDPPPPPPPPDDDDDDDDDDDDDDDDD

Secondary structure (DSSP, 8-state):
--HHHHHHHHHTSPP---PPPPP---GGG--------------TT-SGGGS-GGGS--HHHHHHSPPPPPPPPPPHHHHHHHHHHHHHS------------------------------